Protein AF-A0A953ZGV5-F1 (afdb_monomer_lite)

Radius of gyration: 23.94 Å; chains: 1; bounding box: 48×38×66 Å

Foldseek 3Di:
DCPDCVLVVVLVVLVVVLVVLCVVLVPDDLVPQDQVDWDDDPPDIHGSNVVSVVSNCCSPPVSVVVSVVSVVVCVLVVCLAPVNQCVPVVCVVVSVLLCDCPRPDPSVVCSVVCVPVGSSCNVVCFDDDDVSSVVSVVVVVVVVVCSVVVVPD

pLDDT: mean 87.68, std 7.66, range [43.09, 96.88]

Sequence (153 aa):
MDLGPLPRIITVILCVIGVGMCFWVGRVNFRKVDPDRKIHVGIATLSSMAFFKLLAFASLFAVPAGAMVFANYQTFEGVHAVESCERCHVMRPMATDMRDPESTTLAARHFRNGWIPKDQCYQCHSDYGLAGDIAAKMEGYRHLARYTTSTYE

Secondary structure (DSSP, 8-state):
---TTHHHHHHHHHHHHHHHHHHHHHT--GGG--TT-EEEETTEEEEHHHHHHHHHHIIIIIHHHHHHHHHHHHHHHHTTSHHHHHTSGGGHHHHHHHH-TT--SHHHHHHHTTSS-S-HHHHHHS-SHHHHHHHHHHHHHHHHHHHHHT---

Structure (mmCIF, N/CA/C/O backbone):
data_AF-A0A953ZGV5-F1
#
_entry.id   AF-A0A953ZGV5-F1
#
loop_
_atom_site.group_PDB
_atom_site.id
_atom_site.type_symbol
_atom_site.label_atom_id
_atom_site.label_alt_id
_atom_site.label_comp_id
_atom_site.label_asym_id
_atom_site.label_entity_id
_atom_site.label_seq_id
_atom_site.pdbx_PDB_ins_code
_atom_site.Cartn_x
_atom_site.Cartn_y
_atom_site.Cartn_z
_atom_site.occupancy
_atom_site.B_iso_or_equiv
_atom_site.auth_seq_id
_atom_site.auth_comp_id
_atom_site.auth_asym_id
_atom_site.auth_atom_id
_atom_site.pdbx_PDB_model_num
ATOM 1 N N . MET A 1 1 ? 1.028 11.802 8.207 1.00 43.09 1 MET A N 1
ATOM 2 C CA . MET A 1 1 ? 0.738 12.640 7.028 1.00 43.09 1 MET A CA 1
ATOM 3 C C . MET A 1 1 ? -0.311 11.901 6.231 1.00 43.09 1 MET A C 1
ATOM 5 O O . MET A 1 1 ? -0.012 10.817 5.751 1.00 43.09 1 MET A O 1
ATOM 9 N N . ASP A 1 2 ? -1.536 12.409 6.185 1.00 49.28 2 ASP A N 1
ATOM 10 C CA . ASP A 1 2 ? -2.602 11.779 5.411 1.00 49.28 2 ASP A CA 1
ATOM 11 C C . ASP A 1 2 ? -2.392 12.151 3.936 1.00 49.28 2 ASP A C 1
ATOM 13 O O . ASP A 1 2 ? -2.703 13.258 3.502 1.00 49.28 2 ASP A O 1
ATOM 17 N N . LEU A 1 3 ? -1.705 11.281 3.189 1.00 57.03 3 LEU A N 1
ATOM 18 C CA . LEU A 1 3 ? -1.280 11.541 1.805 1.00 57.03 3 LEU A CA 1
ATOM 19 C C . LEU A 1 3 ? -2.450 11.489 0.798 1.00 57.03 3 LEU A C 1
ATOM 21 O O . LEU A 1 3 ? -2.231 11.610 -0.411 1.00 57.03 3 LEU A O 1
ATOM 25 N N . GLY A 1 4 ? -3.691 11.322 1.270 1.00 66.62 4 GLY A N 1
ATOM 26 C CA . GLY A 1 4 ? -4.885 11.285 0.432 1.00 66.62 4 GLY A CA 1
ATOM 27 C C . GLY A 1 4 ? -4.793 10.221 -0.678 1.00 66.62 4 GLY A C 1
ATOM 28 O O . GLY A 1 4 ? -4.125 9.197 -0.518 1.00 66.62 4 GLY A O 1
ATOM 29 N N . PRO A 1 5 ? -5.433 10.428 -1.844 1.00 75.94 5 PRO A N 1
ATOM 30 C CA . PRO A 1 5 ? -5.364 9.481 -2.960 1.00 75.94 5 PRO A CA 1
ATOM 31 C C . PRO A 1 5 ? -4.030 9.528 -3.729 1.00 75.94 5 PRO A C 1
ATOM 33 O O . PRO A 1 5 ? -3.827 8.725 -4.639 1.00 75.94 5 PRO A O 1
ATOM 36 N N . LEU A 1 6 ? -3.117 10.444 -3.391 1.00 79.38 6 LEU A N 1
ATOM 37 C CA . LEU A 1 6 ? -1.884 10.707 -4.137 1.00 79.38 6 LEU A CA 1
ATOM 38 C C . LEU A 1 6 ? -0.998 9.461 -4.357 1.00 79.38 6 LEU A C 1
ATOM 40 O O . LEU A 1 6 ? -0.659 9.191 -5.511 1.00 79.38 6 LEU A O 1
ATOM 44 N N . PRO A 1 7 ? -0.655 8.648 -3.336 1.00 79.00 7 PRO A N 1
ATOM 45 C CA . PRO A 1 7 ? 0.173 7.455 -3.535 1.00 79.00 7 PRO A CA 1
ATOM 46 C C . PRO A 1 7 ? -0.502 6.403 -4.425 1.00 79.00 7 PRO A C 1
ATOM 48 O O . PRO A 1 7 ? 0.171 5.728 -5.208 1.00 79.00 7 PRO A O 1
ATOM 51 N N . ARG A 1 8 ? -1.838 6.305 -4.376 1.00 82.94 8 ARG A N 1
ATOM 52 C CA . ARG A 1 8 ? -2.600 5.417 -5.267 1.00 82.94 8 ARG A CA 1
ATOM 53 C C . ARG A 1 8 ? -2.527 5.905 -6.710 1.00 82.94 8 ARG A C 1
ATOM 55 O O . ARG A 1 8 ? -2.257 5.108 -7.603 1.00 82.94 8 ARG A O 1
ATOM 62 N N . ILE A 1 9 ? -2.708 7.207 -6.936 1.00 87.75 9 ILE A N 1
ATOM 63 C CA . ILE A 1 9 ? -2.615 7.821 -8.268 1.00 87.75 9 ILE A CA 1
ATOM 64 C C . ILE A 1 9 ? -1.216 7.609 -8.859 1.00 87.75 9 ILE A C 1
ATOM 66 O O . ILE A 1 9 ? -1.103 7.165 -9.999 1.00 87.75 9 ILE A O 1
ATOM 70 N N . ILE A 1 10 ? -0.156 7.848 -8.079 1.00 86.38 10 ILE A N 1
ATOM 71 C CA . ILE A 1 10 ? 1.233 7.627 -8.513 1.00 86.38 10 ILE 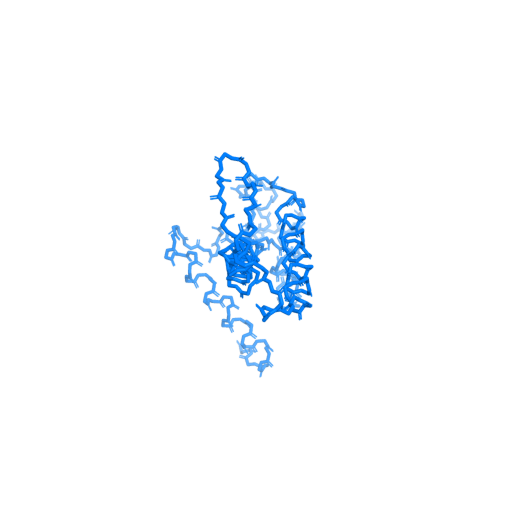A CA 1
ATOM 72 C C . ILE A 1 10 ? 1.452 6.165 -8.914 1.00 86.38 10 ILE A C 1
ATOM 74 O O . ILE A 1 10 ? 1.984 5.897 -9.990 1.00 86.38 10 ILE A O 1
ATOM 78 N N . THR A 1 11 ? 1.000 5.218 -8.087 1.00 86.56 11 THR A N 1
ATOM 79 C CA . THR A 1 11 ? 1.137 3.781 -8.371 1.00 86.56 11 THR A CA 1
ATOM 80 C C . THR A 1 11 ? 0.401 3.392 -9.656 1.00 86.56 11 THR A C 1
ATOM 82 O O . THR A 1 11 ? 0.959 2.693 -10.498 1.00 86.56 11 THR A O 1
ATOM 85 N N . VAL A 1 12 ? -0.823 3.890 -9.862 1.00 89.44 12 VAL A N 1
ATOM 86 C CA . VAL A 1 12 ? -1.597 3.641 -11.090 1.00 89.44 12 VAL A CA 1
ATOM 87 C C . VAL A 1 12 ? -0.891 4.217 -12.317 1.00 89.44 12 VAL A C 1
ATOM 89 O O . VAL A 1 12 ? -0.765 3.521 -13.324 1.00 89.44 12 VAL A O 1
ATOM 92 N N . ILE A 1 13 ? -0.386 5.450 -12.235 1.00 90.81 13 ILE A N 1
ATOM 93 C CA . ILE A 1 13 ? 0.364 6.081 -13.327 1.00 90.81 13 ILE A CA 1
ATOM 94 C C . ILE A 1 13 ? 1.611 5.256 -13.667 1.00 90.81 13 ILE A C 1
ATOM 96 O O . ILE A 1 13 ? 1.842 4.970 -14.841 1.00 90.81 13 ILE A O 1
ATOM 100 N N . LEU A 1 14 ? 2.379 4.815 -12.665 1.00 88.38 14 LEU A N 1
ATOM 101 C CA . LEU A 1 14 ? 3.552 3.957 -12.865 1.00 88.38 14 LEU A CA 1
ATOM 102 C C . LEU A 1 14 ? 3.186 2.641 -13.564 1.00 88.38 14 LEU A C 1
ATOM 104 O O . LEU A 1 14 ? 3.872 2.245 -14.505 1.00 88.38 14 LEU A O 1
ATOM 108 N N . CYS A 1 15 ? 2.087 1.997 -13.162 1.00 89.62 15 CYS A N 1
ATOM 109 C CA . CYS A 1 15 ? 1.599 0.781 -13.811 1.00 89.62 15 CYS A CA 1
ATOM 110 C C . CYS A 1 15 ? 1.208 1.024 -15.277 1.00 89.62 15 CYS A C 1
ATOM 112 O O . CYS A 1 15 ? 1.614 0.261 -16.153 1.00 89.62 15 CYS A O 1
ATOM 114 N N . VAL A 1 16 ? 0.460 2.095 -15.567 1.00 92.19 16 VAL A N 1
ATOM 115 C CA . VAL A 1 16 ? 0.026 2.431 -16.935 1.00 92.19 16 VAL A CA 1
ATOM 116 C C . VAL A 1 16 ? 1.223 2.756 -17.830 1.00 92.19 16 VAL A C 1
ATOM 118 O O . VAL A 1 16 ? 1.312 2.240 -18.946 1.00 92.19 16 VAL A O 1
ATOM 121 N N . ILE A 1 17 ? 2.174 3.556 -17.335 1.00 90.81 17 ILE A N 1
ATOM 122 C CA . ILE A 1 17 ? 3.422 3.861 -18.047 1.00 90.81 17 ILE A CA 1
ATOM 123 C C . ILE A 1 17 ? 4.215 2.576 -18.296 1.00 90.81 17 ILE A C 1
ATOM 125 O O . ILE A 1 17 ? 4.666 2.356 -19.418 1.00 90.81 17 ILE A O 1
ATOM 129 N N . GLY A 1 18 ? 4.347 1.708 -17.290 1.00 90.69 18 GLY A N 1
ATOM 130 C CA . GLY A 1 18 ? 5.040 0.426 -17.414 1.00 90.69 18 GLY A CA 1
ATOM 131 C C . GLY A 1 18 ? 4.443 -0.464 -18.501 1.00 90.69 18 GLY A C 1
ATOM 132 O O . GLY A 1 18 ? 5.166 -0.924 -19.381 1.00 90.69 18 GLY A O 1
ATOM 133 N N . VAL A 1 19 ? 3.118 -0.639 -18.509 1.00 91.25 19 VAL A N 1
ATOM 134 C CA . VAL A 1 19 ? 2.414 -1.415 -19.546 1.00 91.25 19 VAL A CA 1
ATOM 135 C C . VAL A 1 19 ? 2.620 -0.799 -20.931 1.00 91.25 19 VAL A C 1
ATOM 137 O O . VAL A 1 19 ? 2.935 -1.517 -21.883 1.00 91.25 19 VAL A O 1
ATOM 140 N N . GLY A 1 20 ? 2.505 0.527 -21.047 1.00 92.25 20 GLY A N 1
ATOM 141 C CA . GLY A 1 20 ? 2.755 1.244 -22.297 1.00 92.25 20 GLY A CA 1
ATOM 142 C C . GLY A 1 20 ? 4.187 1.057 -22.808 1.00 92.25 20 GLY A C 1
ATOM 143 O O . GLY A 1 20 ? 4.390 0.779 -23.991 1.00 92.25 20 GLY A O 1
ATOM 144 N N . MET A 1 21 ? 5.179 1.136 -21.917 1.00 91.00 21 MET A N 1
ATOM 145 C CA . MET A 1 21 ? 6.586 0.902 -22.247 1.00 91.00 21 MET A CA 1
ATOM 146 C C . MET A 1 21 ? 6.836 -0.543 -22.683 1.00 91.00 21 MET A C 1
ATOM 148 O O . MET A 1 21 ? 7.469 -0.750 -23.716 1.00 91.00 21 MET A O 1
ATOM 152 N N . CYS A 1 22 ? 6.304 -1.536 -21.964 1.00 91.62 22 CYS A N 1
ATOM 153 C CA . CYS A 1 22 ? 6.416 -2.949 -22.337 1.00 91.62 22 CYS A CA 1
ATOM 154 C C . CYS A 1 22 ? 5.837 -3.212 -23.728 1.00 91.62 22 CYS A C 1
ATOM 156 O O . CYS A 1 22 ? 6.453 -3.884 -24.554 1.00 91.62 22 CYS A O 1
ATOM 158 N N . PHE A 1 23 ? 4.664 -2.649 -24.008 1.00 92.38 23 PHE A N 1
ATOM 159 C CA . PHE A 1 23 ? 4.013 -2.781 -25.303 1.00 92.38 23 PHE A CA 1
ATOM 160 C C . PHE A 1 23 ? 4.807 -2.115 -26.429 1.00 92.38 23 PHE A C 1
ATOM 162 O O . PHE A 1 23 ? 4.925 -2.671 -27.522 1.00 92.38 23 PHE A O 1
ATOM 169 N N . TRP A 1 24 ? 5.381 -0.940 -26.163 1.00 89.81 24 TRP A N 1
ATOM 170 C CA . TRP A 1 24 ? 6.229 -0.249 -27.123 1.00 89.81 24 TRP A CA 1
ATOM 171 C C . TRP A 1 24 ? 7.508 -1.038 -27.417 1.00 89.81 24 TRP A C 1
ATOM 173 O O . TRP A 1 24 ? 7.789 -1.319 -28.581 1.00 89.81 24 TRP A O 1
ATOM 183 N N . VAL A 1 25 ? 8.226 -1.481 -26.379 1.00 90.31 25 VAL A N 1
ATOM 184 C CA . VAL A 1 25 ? 9.429 -2.322 -26.501 1.00 90.31 25 VAL A CA 1
ATOM 185 C C . VAL A 1 25 ? 9.124 -3.621 -27.241 1.00 90.31 25 VAL A C 1
ATOM 187 O O . VAL A 1 25 ? 9.869 -3.996 -28.143 1.00 90.31 25 VAL A O 1
ATOM 190 N N . GLY A 1 26 ? 8.005 -4.278 -26.925 1.00 88.31 26 GLY A N 1
ATOM 191 C CA . GLY A 1 26 ? 7.588 -5.524 -27.570 1.00 88.31 26 GLY A CA 1
ATOM 192 C C . GLY A 1 26 ? 7.333 -5.397 -29.075 1.00 88.31 26 GLY A C 1
ATOM 193 O O . GLY A 1 26 ? 7.346 -6.399 -29.786 1.00 88.31 26 GLY A O 1
ATOM 194 N N . ARG A 1 27 ? 7.140 -4.175 -29.588 1.00 89.94 27 ARG A N 1
ATOM 195 C CA . ARG A 1 27 ? 6.977 -3.904 -31.025 1.00 89.94 27 ARG A CA 1
ATOM 196 C C . ARG A 1 27 ? 8.264 -3.525 -31.743 1.00 89.94 27 ARG A C 1
ATOM 198 O O . ARG A 1 27 ? 8.269 -3.454 -32.973 1.00 89.94 27 ARG A O 1
ATOM 205 N N . VAL A 1 28 ? 9.354 -3.289 -31.018 1.00 87.44 28 VAL A N 1
ATOM 206 C CA . VAL A 1 28 ? 10.638 -2.927 -31.620 1.00 87.44 28 VAL A CA 1
ATOM 207 C C . VAL A 1 28 ? 11.328 -4.181 -32.151 1.00 87.44 28 VAL A C 1
ATOM 209 O O . VAL A 1 28 ? 11.654 -5.107 -31.412 1.00 87.44 28 VAL A O 1
ATOM 212 N N . ASN A 1 29 ? 11.612 -4.202 -33.454 1.00 87.19 29 ASN A N 1
ATOM 213 C CA . ASN A 1 29 ? 12.451 -5.240 -34.042 1.00 87.19 29 ASN A CA 1
ATOM 214 C C . ASN A 1 29 ? 13.930 -4.872 -33.877 1.00 87.19 29 ASN A C 1
ATOM 216 O O . ASN A 1 29 ? 14.492 -4.149 -34.701 1.00 87.19 29 ASN A O 1
ATOM 220 N N . PHE A 1 30 ? 14.568 -5.417 -32.841 1.00 84.50 30 PHE A N 1
ATOM 221 C CA . PHE A 1 30 ? 15.973 -5.157 -32.506 1.00 84.50 30 PHE A CA 1
ATOM 222 C C . PHE A 1 30 ? 16.969 -5.459 -33.638 1.00 84.50 30 PHE A C 1
ATOM 224 O O . PHE A 1 30 ? 18.054 -4.889 -33.644 1.00 84.50 30 PHE A O 1
ATOM 231 N N . ARG A 1 31 ? 16.614 -6.303 -34.619 1.00 83.94 31 ARG A N 1
ATOM 232 C CA . ARG A 1 31 ? 17.477 -6.594 -35.780 1.00 83.94 31 ARG A CA 1
ATOM 233 C C . ARG A 1 31 ? 17.521 -5.458 -36.802 1.00 83.94 31 ARG A C 1
ATOM 235 O O . ARG A 1 31 ? 18.445 -5.409 -37.600 1.00 83.94 31 ARG A O 1
ATOM 242 N N . LYS A 1 32 ? 16.513 -4.580 -36.809 1.00 87.00 32 LYS A N 1
ATOM 243 C CA . LYS A 1 32 ? 16.397 -3.450 -37.747 1.00 87.00 32 LYS A CA 1
ATOM 244 C C . LYS A 1 32 ? 16.844 -2.118 -37.137 1.00 87.00 32 LYS A C 1
ATOM 246 O O . LYS A 1 32 ? 16.687 -1.078 -37.768 1.00 87.00 32 LYS A O 1
ATOM 251 N N . VAL A 1 33 ? 17.338 -2.133 -35.900 1.00 86.00 33 VAL A N 1
ATOM 252 C CA . VAL A 1 33 ? 17.800 -0.926 -35.211 1.00 86.00 33 VAL A CA 1
ATOM 253 C C . VAL A 1 33 ? 19.207 -0.595 -35.699 1.00 86.00 33 VAL A C 1
ATOM 255 O O . VAL A 1 33 ? 20.130 -1.371 -35.475 1.00 86.00 33 VAL A O 1
ATOM 258 N N . ASP A 1 34 ? 19.353 0.558 -36.350 1.00 86.69 34 ASP A N 1
ATOM 259 C CA . ASP A 1 34 ? 20.635 1.087 -36.822 1.00 86.69 34 ASP A CA 1
ATOM 260 C C . ASP A 1 34 ? 21.531 1.491 -35.633 1.00 86.69 34 ASP A C 1
ATOM 262 O O . ASP A 1 34 ? 21.193 2.466 -34.950 1.00 86.69 34 ASP A O 1
ATOM 266 N N . PRO A 1 35 ? 22.640 0.775 -35.364 1.00 81.31 35 PRO A N 1
ATOM 267 C CA . PRO A 1 35 ? 23.488 0.995 -34.194 1.00 81.31 35 PRO A CA 1
ATOM 268 C C . PRO A 1 35 ? 24.215 2.346 -34.191 1.00 81.31 35 PRO A C 1
ATOM 270 O O . PRO A 1 35 ? 24.537 2.837 -33.106 1.00 81.31 35 PRO A O 1
ATOM 273 N N . ASP A 1 36 ? 24.434 2.961 -35.355 1.00 84.31 36 ASP A N 1
ATOM 274 C CA . ASP A 1 36 ? 25.211 4.200 -35.478 1.00 84.31 36 ASP A CA 1
ATOM 275 C C . ASP A 1 36 ? 24.360 5.453 -35.236 1.00 84.31 36 ASP A C 1
ATOM 277 O O . ASP A 1 36 ? 24.876 6.541 -34.952 1.00 84.31 36 ASP A O 1
ATOM 281 N N . ARG A 1 37 ? 23.030 5.304 -35.259 1.00 88.38 37 ARG A N 1
ATOM 282 C CA . ARG A 1 37 ? 22.103 6.375 -34.900 1.00 88.38 37 ARG A CA 1
ATOM 283 C C . ARG A 1 37 ? 22.249 6.738 -33.421 1.00 88.38 37 ARG A C 1
ATOM 285 O O . ARG A 1 37 ? 21.961 5.935 -32.532 1.00 88.38 37 ARG A O 1
ATOM 292 N N . LYS A 1 38 ? 22.610 7.993 -33.150 1.00 89.50 38 LYS A N 1
ATOM 293 C CA . LYS A 1 38 ? 22.686 8.551 -31.792 1.00 89.50 38 LYS A CA 1
ATOM 294 C C . LYS A 1 38 ? 21.335 9.119 -31.355 1.00 89.50 38 LYS A C 1
ATOM 296 O O . LYS A 1 38 ? 20.650 9.789 -32.125 1.00 89.50 38 LYS A O 1
ATOM 301 N N . ILE A 1 39 ? 20.955 8.841 -30.114 1.00 88.31 39 ILE A N 1
ATOM 302 C CA . ILE A 1 39 ? 19.759 9.356 -29.446 1.00 88.31 39 ILE A CA 1
ATOM 303 C C . ILE A 1 39 ? 20.215 10.244 -28.291 1.00 88.31 39 ILE A C 1
ATOM 305 O O . ILE A 1 39 ? 21.049 9.847 -27.477 1.00 88.31 39 ILE A O 1
ATOM 309 N N . HIS A 1 40 ? 19.654 11.446 -28.218 1.00 89.94 40 HIS A N 1
ATOM 310 C CA . HIS A 1 40 ? 19.907 12.390 -27.137 1.00 89.94 40 HIS A CA 1
ATOM 311 C C . HIS A 1 40 ? 18.865 12.173 -26.036 1.00 89.94 40 HIS A C 1
ATOM 313 O O . HIS A 1 40 ? 17.668 12.317 -26.279 1.00 89.94 40 HIS A O 1
ATOM 319 N N . VAL A 1 41 ? 19.314 11.804 -24.836 1.00 85.75 41 VAL A N 1
ATOM 320 C CA . VAL A 1 41 ? 18.471 11.623 -23.648 1.00 85.75 41 VAL A CA 1
ATOM 321 C C . VAL A 1 41 ? 18.931 12.625 -22.595 1.00 85.75 41 VAL A C 1
ATOM 323 O O . VAL A 1 41 ? 19.882 12.384 -21.850 1.00 85.75 41 VAL A O 1
ATOM 326 N N . GLY A 1 42 ? 18.276 13.787 -22.566 1.00 86.56 42 GLY A N 1
ATOM 327 C CA . GLY A 1 42 ? 18.684 14.906 -21.718 1.00 86.56 42 GLY A CA 1
ATOM 328 C C . GLY A 1 42 ? 20.111 15.353 -22.043 1.00 86.56 42 GLY A C 1
ATOM 329 O O . GLY A 1 42 ? 20.394 15.757 -23.167 1.00 86.56 42 GLY A O 1
ATOM 330 N N . ILE A 1 43 ? 21.008 15.249 -21.060 1.00 88.50 43 ILE A N 1
ATOM 331 C CA . ILE A 1 43 ? 22.427 15.614 -21.199 1.00 88.50 43 ILE A CA 1
ATOM 332 C C . ILE A 1 43 ? 23.305 14.491 -21.778 1.00 88.50 43 ILE A C 1
ATOM 334 O O . ILE A 1 43 ? 24.459 14.735 -22.122 1.00 88.50 43 ILE A O 1
ATOM 338 N N . ALA A 1 44 ? 22.791 13.261 -21.878 1.00 88.31 44 ALA A N 1
ATOM 339 C CA . ALA A 1 44 ? 23.546 12.109 -22.358 1.00 88.31 44 ALA A CA 1
ATOM 340 C C . ALA A 1 44 ? 23.233 11.807 -23.829 1.00 88.31 44 ALA A C 1
ATOM 342 O O . ALA A 1 44 ? 22.097 11.943 -24.286 1.00 88.31 44 ALA A O 1
ATOM 343 N N . THR A 1 45 ? 24.238 11.338 -24.571 1.00 87.81 45 THR A N 1
ATOM 344 C CA . THR A 1 45 ? 24.048 10.791 -25.922 1.00 87.81 45 THR A CA 1
ATOM 345 C C . THR A 1 45 ? 24.320 9.296 -25.895 1.00 87.81 45 THR A C 1
ATOM 347 O O . THR A 1 45 ? 25.354 8.855 -25.398 1.00 87.81 45 THR A O 1
ATOM 350 N N . LEU A 1 46 ? 23.364 8.510 -26.376 1.00 88.31 46 LEU A N 1
ATOM 351 C CA . LEU A 1 46 ? 23.414 7.052 -26.370 1.00 88.31 46 LEU A CA 1
ATOM 352 C C . LEU A 1 46 ? 23.267 6.540 -27.799 1.00 88.31 46 LEU A C 1
ATOM 354 O O . LEU A 1 46 ? 22.595 7.164 -28.619 1.00 88.31 46 LEU A O 1
ATOM 358 N N . SER A 1 47 ? 23.857 5.386 -28.107 1.00 90.56 47 SER A N 1
ATOM 359 C CA . SER A 1 47 ? 23.490 4.685 -29.337 1.00 90.56 47 SER A CA 1
ATOM 360 C C . SER A 1 47 ? 22.038 4.217 -29.248 1.00 90.56 47 SER A C 1
ATOM 362 O O . SER A 1 47 ? 21.534 3.886 -28.167 1.00 90.56 47 SER A O 1
ATOM 364 N N . SER A 1 48 ? 21.357 4.167 -30.388 1.00 87.75 48 SER A N 1
ATOM 365 C CA . SER A 1 48 ? 19.977 3.686 -30.491 1.00 87.75 48 SER A CA 1
ATOM 366 C C . SER A 1 48 ? 19.805 2.301 -29.850 1.00 87.75 48 SER A C 1
ATOM 368 O O . SER A 1 48 ? 18.840 2.054 -29.128 1.00 87.75 48 SER A O 1
ATOM 370 N N . MET A 1 49 ? 20.784 1.412 -30.039 1.00 87.50 49 MET A N 1
ATOM 371 C CA . MET A 1 49 ? 20.771 0.062 -29.494 1.00 87.50 49 MET A CA 1
ATOM 372 C C . MET A 1 49 ? 20.901 0.051 -27.969 1.00 87.50 49 MET A C 1
ATOM 374 O O . MET A 1 49 ? 20.192 -0.709 -27.308 1.00 87.50 49 MET A O 1
ATOM 378 N N . ALA A 1 50 ? 21.775 0.886 -27.399 1.00 89.81 50 ALA A N 1
ATOM 379 C CA . ALA A 1 50 ? 21.900 1.015 -25.948 1.00 89.81 50 ALA A CA 1
ATOM 380 C C . ALA A 1 50 ? 20.607 1.566 -25.334 1.00 89.81 50 ALA A C 1
ATOM 382 O O . ALA A 1 50 ? 20.124 1.030 -24.338 1.00 89.81 50 ALA A O 1
ATOM 383 N N . PHE A 1 51 ? 20.003 2.570 -25.974 1.00 90.75 51 PHE A N 1
ATOM 384 C CA . PHE A 1 51 ? 18.730 3.140 -25.546 1.00 90.75 51 PHE A CA 1
ATOM 385 C C . PHE A 1 51 ? 17.613 2.087 -25.489 1.00 90.75 51 PHE A C 1
ATOM 387 O O . PHE A 1 51 ? 16.988 1.926 -24.442 1.00 90.75 51 PHE A O 1
ATOM 394 N N . PHE A 1 52 ? 17.396 1.312 -26.559 1.00 90.31 52 PHE A N 1
ATOM 395 C CA . PHE A 1 52 ? 16.341 0.290 -26.566 1.00 90.31 52 PHE A CA 1
ATOM 396 C C . PHE A 1 52 ? 16.603 -0.860 -25.581 1.00 90.31 52 PHE A C 1
ATOM 398 O O . PHE A 1 52 ? 15.651 -1.394 -25.017 1.00 90.31 52 PHE A O 1
ATOM 405 N N . LYS A 1 53 ? 17.866 -1.230 -25.326 1.00 90.81 53 LYS A N 1
ATOM 406 C CA . LYS A 1 53 ? 18.210 -2.230 -24.296 1.00 90.81 53 LYS A CA 1
ATOM 407 C C . LYS A 1 53 ? 17.908 -1.727 -22.883 1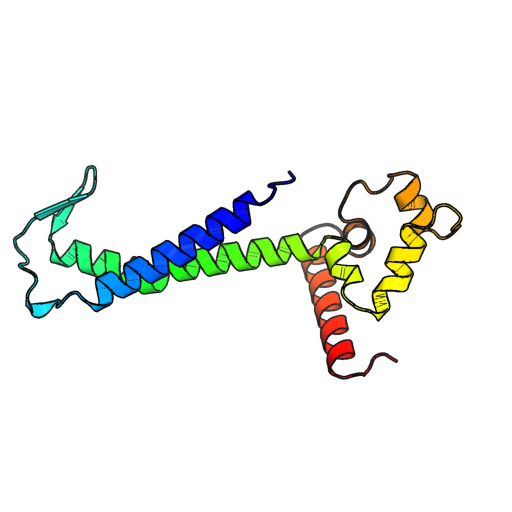.00 90.81 53 LYS A C 1
ATOM 409 O O . LYS A 1 53 ? 17.305 -2.455 -22.099 1.00 90.81 53 LYS A O 1
ATOM 414 N N . LEU A 1 54 ? 18.292 -0.488 -22.568 1.00 91.75 54 LEU A N 1
ATOM 415 C CA . LEU A 1 54 ? 18.005 0.129 -21.268 1.00 91.75 54 LEU A CA 1
ATOM 416 C C . LEU A 1 54 ? 16.506 0.310 -21.054 1.00 91.75 54 LEU A C 1
ATOM 418 O O . LEU A 1 54 ? 15.996 0.016 -19.979 1.00 91.75 54 LEU A O 1
ATOM 422 N N . LEU A 1 55 ? 15.794 0.736 -22.091 1.00 91.62 55 LEU A N 1
ATOM 423 C CA . LEU A 1 55 ? 14.345 0.840 -22.074 1.00 91.62 55 LEU A CA 1
ATOM 424 C C . LEU A 1 55 ? 13.681 -0.528 -21.852 1.00 91.62 55 LEU A C 1
ATOM 426 O O . LEU A 1 55 ? 12.768 -0.630 -21.038 1.00 91.62 55 LEU A O 1
ATOM 430 N N . ALA A 1 56 ? 14.150 -1.582 -22.528 1.00 91.62 56 ALA A N 1
ATOM 431 C CA . ALA A 1 56 ? 13.648 -2.936 -22.315 1.00 91.62 56 ALA A CA 1
ATOM 432 C C . ALA A 1 56 ? 13.858 -3.382 -20.863 1.00 91.62 56 ALA A C 1
ATOM 434 O O . ALA A 1 56 ? 12.905 -3.809 -20.216 1.00 91.62 56 ALA A O 1
ATOM 435 N N . PHE A 1 57 ? 15.063 -3.189 -20.320 1.00 93.81 57 PHE A N 1
ATOM 436 C CA . PHE A 1 57 ? 15.356 -3.463 -18.913 1.00 93.81 57 PHE A CA 1
ATOM 437 C C . PHE A 1 57 ? 14.448 -2.668 -17.964 1.00 93.81 57 PHE A C 1
ATOM 439 O O . PHE A 1 57 ? 13.859 -3.236 -17.044 1.00 93.81 57 PHE A O 1
ATOM 446 N N . ALA A 1 58 ? 14.289 -1.367 -18.208 1.00 93.44 58 ALA A N 1
ATOM 447 C CA . ALA A 1 58 ? 13.446 -0.511 -17.389 1.00 93.44 58 ALA A CA 1
ATOM 448 C C . ALA A 1 58 ? 11.983 -0.976 -17.410 1.00 93.44 58 ALA A C 1
ATOM 450 O O . ALA A 1 58 ? 11.364 -1.092 -16.358 1.00 93.44 58 ALA A O 1
ATOM 451 N N . SER A 1 59 ? 11.452 -1.297 -18.591 1.00 91.88 59 SER A N 1
ATOM 452 C CA . SER A 1 59 ? 10.059 -1.717 -18.761 1.00 91.88 59 SER A CA 1
ATOM 453 C C . SER A 1 59 ? 9.758 -3.092 -18.157 1.00 91.88 59 SER A C 1
ATOM 455 O O . SER A 1 59 ? 8.731 -3.247 -17.506 1.00 91.88 59 SER A O 1
ATOM 457 N N . LEU A 1 60 ? 10.653 -4.075 -18.313 1.00 90.56 60 LEU A N 1
ATOM 458 C CA . LEU A 1 60 ? 10.421 -5.440 -17.829 1.00 90.56 60 LEU A CA 1
ATOM 459 C C . LEU A 1 60 ? 10.751 -5.612 -16.344 1.00 90.56 60 LEU A C 1
ATOM 461 O O . LEU A 1 60 ? 10.133 -6.445 -15.686 1.00 90.56 60 LEU A O 1
ATOM 465 N N . PHE A 1 61 ? 11.722 -4.859 -15.821 1.00 93.19 61 PHE A N 1
ATOM 466 C CA . PHE A 1 61 ? 12.236 -5.077 -14.468 1.00 93.19 61 PHE A CA 1
ATOM 467 C C . PHE A 1 61 ? 12.078 -3.855 -13.575 1.00 93.19 61 PHE A C 1
ATOM 469 O O . PHE A 1 61 ? 11.411 -3.945 -12.548 1.00 93.19 61 PHE A O 1
ATOM 476 N N . ALA A 1 62 ? 12.661 -2.711 -13.944 1.00 92.19 62 ALA A N 1
ATOM 477 C CA . ALA A 1 62 ? 12.744 -1.576 -13.022 1.00 92.19 62 ALA A CA 1
ATOM 478 C C . ALA A 1 62 ? 11.365 -0.990 -12.676 1.00 92.19 62 ALA A C 1
ATOM 480 O O . ALA A 1 62 ? 11.060 -0.778 -11.503 1.00 92.19 62 ALA A O 1
ATOM 481 N N . VAL A 1 63 ? 10.517 -0.759 -13.683 1.00 91.25 63 VAL A N 1
ATOM 482 C CA . VAL A 1 63 ? 9.179 -0.187 -13.487 1.00 91.25 63 VAL A CA 1
ATOM 483 C C . VAL A 1 63 ? 8.254 -1.168 -12.755 1.00 91.25 63 VAL A C 1
ATOM 485 O O . VAL A 1 63 ? 7.671 -0.753 -11.754 1.00 91.25 63 VAL A O 1
ATOM 488 N N . PRO A 1 64 ? 8.150 -2.459 -13.140 1.00 90.38 64 PRO A N 1
ATOM 489 C CA . PRO A 1 64 ? 7.366 -3.430 -12.378 1.00 90.38 64 PRO A CA 1
ATOM 490 C C . PRO A 1 64 ? 7.859 -3.607 -10.940 1.00 90.38 64 PRO A C 1
ATOM 492 O O . PRO A 1 64 ? 7.042 -3.639 -10.025 1.00 90.38 64 PRO A O 1
ATOM 495 N N . ALA A 1 65 ? 9.176 -3.660 -10.709 1.00 91.50 65 ALA A N 1
ATOM 496 C CA . ALA A 1 65 ? 9.734 -3.747 -9.360 1.00 91.50 65 ALA A CA 1
ATOM 497 C C . ALA A 1 65 ? 9.370 -2.523 -8.511 1.00 91.50 65 ALA A C 1
ATOM 499 O O . ALA A 1 65 ? 8.902 -2.678 -7.384 1.00 91.50 65 ALA A O 1
ATOM 500 N N . GLY A 1 66 ? 9.509 -1.316 -9.065 1.00 89.94 66 GLY A N 1
ATOM 501 C CA . GLY A 1 66 ? 9.077 -0.089 -8.399 1.00 89.94 66 GLY A CA 1
ATOM 502 C C . GLY A 1 66 ? 7.584 -0.115 -8.073 1.00 89.94 66 GLY A C 1
ATOM 503 O O . GLY A 1 66 ? 7.201 0.104 -6.926 1.00 89.94 66 GLY A O 1
ATOM 504 N N . ALA A 1 67 ? 6.742 -0.459 -9.051 1.00 89.50 67 ALA A N 1
ATOM 505 C CA . ALA A 1 67 ? 5.299 -0.571 -8.860 1.00 89.50 67 ALA A CA 1
ATOM 506 C C . ALA A 1 67 ? 4.939 -1.578 -7.758 1.00 89.50 67 ALA A C 1
ATOM 508 O O . ALA A 1 67 ? 4.106 -1.267 -6.910 1.00 89.50 67 ALA A O 1
ATOM 509 N N . MET A 1 68 ? 5.601 -2.741 -7.710 1.00 89.62 68 MET A N 1
ATOM 510 C CA . MET A 1 68 ? 5.420 -3.714 -6.630 1.00 89.62 68 MET A CA 1
ATOM 511 C C . MET A 1 68 ? 5.779 -3.118 -5.270 1.00 89.62 68 MET A C 1
ATOM 513 O O . MET A 1 68 ? 4.989 -3.248 -4.341 1.00 89.62 68 MET A O 1
ATOM 517 N N . VAL A 1 69 ? 6.924 -2.447 -5.130 1.00 89.25 69 VAL A N 1
ATOM 518 C CA . VAL A 1 69 ? 7.333 -1.844 -3.850 1.00 89.25 69 VAL A CA 1
ATOM 519 C C . VAL A 1 69 ? 6.301 -0.821 -3.371 1.00 89.25 69 VAL A C 1
ATOM 521 O O . VAL A 1 69 ? 5.831 -0.918 -2.238 1.00 89.25 69 VAL A O 1
ATOM 524 N N . PHE A 1 70 ? 5.880 0.107 -4.233 1.00 88.62 70 PHE A N 1
ATOM 525 C CA . PHE A 1 70 ? 4.884 1.120 -3.867 1.00 88.62 70 PHE A CA 1
ATOM 526 C C . PHE A 1 70 ? 3.505 0.514 -3.576 1.00 88.62 70 PHE A C 1
ATOM 528 O O . PHE A 1 70 ? 2.865 0.891 -2.593 1.00 88.62 70 PHE A O 1
ATOM 535 N N . ALA A 1 71 ? 3.066 -0.462 -4.376 1.00 86.75 71 ALA A N 1
ATOM 536 C CA . ALA A 1 71 ? 1.800 -1.163 -4.171 1.00 86.75 71 ALA A CA 1
ATOM 537 C C . ALA A 1 71 ? 1.780 -1.961 -2.854 1.00 86.75 71 ALA A C 1
ATOM 539 O O . ALA A 1 71 ? 0.766 -1.995 -2.151 1.00 86.75 71 ALA A O 1
ATOM 540 N N . ASN A 1 72 ? 2.901 -2.587 -2.491 1.00 86.56 72 ASN A N 1
ATOM 541 C CA . ASN A 1 72 ? 3.032 -3.274 -1.212 1.00 86.56 72 ASN A CA 1
ATOM 542 C C . ASN A 1 72 ? 3.061 -2.271 -0.059 1.00 86.56 72 ASN A C 1
ATOM 544 O O . ASN A 1 72 ? 2.344 -2.470 0.913 1.00 86.56 72 ASN A O 1
ATOM 548 N N . TYR A 1 73 ? 3.795 -1.163 -0.188 1.00 86.69 73 TYR A N 1
ATOM 549 C CA . TYR A 1 73 ? 3.844 -0.121 0.838 1.00 86.69 73 TYR A CA 1
ATOM 550 C C . TYR A 1 73 ? 2.462 0.487 1.124 1.00 86.69 73 TYR A C 1
ATOM 552 O O . TYR A 1 73 ? 2.050 0.540 2.280 1.00 86.69 73 TYR A O 1
ATOM 560 N N . GLN A 1 74 ? 1.684 0.856 0.095 1.00 85.69 74 GLN A N 1
ATOM 561 C CA . GLN A 1 74 ? 0.321 1.373 0.317 1.00 85.69 74 GLN A CA 1
ATOM 562 C C . GLN A 1 74 ? -0.583 0.349 1.016 1.00 85.69 74 GLN A C 1
ATOM 564 O O . GLN A 1 74 ? -1.477 0.726 1.767 1.00 85.69 74 GLN A O 1
ATOM 569 N N . THR A 1 75 ? -0.379 -0.942 0.740 1.00 84.75 75 THR A N 1
ATOM 570 C CA . THR A 1 75 ? -1.174 -2.016 1.337 1.00 84.75 75 THR A CA 1
ATOM 571 C C . THR A 1 75 ? -0.748 -2.196 2.785 1.00 84.75 75 THR A C 1
ATOM 573 O O . THR A 1 75 ? -1.591 -2.304 3.665 1.00 84.75 75 THR A O 1
ATOM 576 N N . PHE A 1 76 ? 0.558 -2.151 3.038 1.00 84.38 76 PHE A N 1
ATOM 577 C CA . PHE A 1 76 ? 1.159 -2.264 4.355 1.00 84.38 76 PHE A CA 1
ATOM 578 C C . PHE A 1 76 ? 0.705 -1.145 5.296 1.00 84.38 76 PHE A C 1
ATOM 580 O O . PHE A 1 76 ? 0.362 -1.442 6.434 1.00 84.38 76 PHE A O 1
ATOM 587 N N . GLU A 1 77 ? 0.641 0.099 4.833 1.00 84.44 77 GLU A N 1
ATOM 588 C CA . GLU A 1 77 ? 0.110 1.212 5.634 1.00 84.44 77 GLU A CA 1
ATOM 589 C C . GLU A 1 77 ? -1.426 1.193 5.689 1.00 84.44 77 GLU A C 1
ATOM 591 O O . GLU A 1 77 ? -2.034 1.440 6.724 1.00 84.44 77 GLU A O 1
ATOM 596 N N . GLY A 1 78 ? -2.096 0.836 4.588 1.00 85.19 78 GLY A N 1
ATOM 597 C CA . GLY A 1 78 ? -3.560 0.846 4.517 1.00 85.19 78 GLY A CA 1
ATOM 598 C C . GLY A 1 78 ? -4.248 -0.151 5.456 1.00 85.19 78 GLY A C 1
ATOM 599 O O . GLY A 1 78 ? -5.385 0.082 5.868 1.00 85.19 78 GLY A O 1
ATOM 600 N N . VAL A 1 79 ? -3.583 -1.252 5.824 1.00 85.69 79 VAL A N 1
ATOM 601 C CA . VAL A 1 79 ? -4.138 -2.239 6.771 1.00 85.69 79 VAL A CA 1
ATOM 602 C C . VAL A 1 79 ? -4.156 -1.759 8.226 1.00 85.69 79 VAL A C 1
ATOM 604 O O . VAL A 1 79 ? -4.745 -2.435 9.061 1.00 85.69 79 VAL A O 1
ATOM 607 N N . HIS A 1 80 ? -3.548 -0.610 8.540 1.00 88.81 80 HIS A N 1
ATOM 608 C CA . HIS A 1 80 ? -3.598 -0.012 9.881 1.00 88.81 80 HIS A CA 1
ATOM 609 C C . HIS A 1 80 ? -4.939 0.673 10.183 1.00 88.81 80 HIS A C 1
ATOM 611 O O . HIS A 1 80 ? -5.318 0.824 11.345 1.00 88.81 80 HIS A O 1
ATOM 617 N N . ALA A 1 81 ? -5.664 1.066 9.135 1.00 89.62 81 ALA A N 1
ATOM 618 C CA . ALA A 1 81 ? -6.922 1.786 9.246 1.00 89.62 81 ALA A CA 1
ATOM 619 C C . ALA A 1 81 ? -8.029 0.915 9.873 1.00 89.62 81 ALA A C 1
ATOM 621 O O . ALA A 1 81 ? -8.133 -0.282 9.587 1.00 89.62 81 ALA A O 1
ATOM 622 N N . VAL A 1 82 ? -8.911 1.523 10.675 1.00 91.81 82 VAL A N 1
ATOM 623 C CA . VAL A 1 82 ? -10.052 0.827 11.309 1.00 91.81 82 VAL A CA 1
ATOM 624 C C . VAL A 1 82 ? -10.959 0.188 10.254 1.00 91.81 82 VAL A C 1
ATOM 626 O O . VAL A 1 82 ? -11.454 -0.925 10.442 1.00 91.81 82 VAL A O 1
ATOM 629 N N . GLU A 1 83 ? -11.103 0.848 9.104 1.00 91.12 83 GLU A N 1
ATOM 630 C CA . GLU A 1 83 ? -11.874 0.382 7.953 1.00 91.12 83 GLU A CA 1
ATOM 631 C C . GLU A 1 83 ? -11.351 -0.948 7.399 1.00 91.12 83 GLU A C 1
ATOM 633 O O . GLU A 1 83 ? -12.106 -1.729 6.818 1.00 91.12 83 GLU A O 1
ATOM 638 N N . SER A 1 84 ? -10.054 -1.219 7.550 1.00 88.19 84 SER A N 1
ATOM 639 C CA . SER A 1 84 ? -9.453 -2.485 7.133 1.00 88.19 84 SER A CA 1
ATOM 640 C C . SER A 1 84 ? -9.828 -3.611 8.095 1.00 88.19 84 SER A C 1
ATOM 642 O O . SER A 1 84 ? -10.171 -4.703 7.642 1.00 88.19 84 SER A O 1
ATOM 644 N N . CYS A 1 85 ? -9.847 -3.339 9.402 1.00 88.06 85 CYS A N 1
ATOM 645 C CA . CYS A 1 85 ? -10.272 -4.299 10.419 1.00 88.06 85 CYS A CA 1
ATOM 646 C C . CYS A 1 85 ? -11.773 -4.615 10.313 1.00 88.06 85 CYS A C 1
ATOM 648 O O . CYS A 1 85 ? -12.153 -5.784 10.298 1.00 88.06 85 CYS A O 1
ATOM 650 N N . GLU A 1 86 ? -12.634 -3.599 10.175 1.00 91.69 86 GLU A N 1
ATOM 651 C CA . GLU A 1 86 ? -14.100 -3.770 10.179 1.00 91.69 86 GLU A CA 1
ATOM 652 C C . GLU A 1 86 ? -14.661 -4.456 8.919 1.00 91.69 86 GLU A C 1
ATOM 654 O O . GLU A 1 86 ? -15.820 -4.881 8.883 1.00 91.69 86 GLU A O 1
ATOM 659 N N . ARG A 1 87 ? -13.851 -4.609 7.865 1.00 90.00 87 ARG A N 1
ATOM 660 C CA . ARG A 1 87 ? -14.244 -5.380 6.675 1.00 90.00 87 ARG A CA 1
ATOM 661 C C . ARG A 1 87 ? -14.476 -6.853 6.993 1.00 90.00 87 ARG A C 1
ATOM 663 O O . ARG A 1 87 ? -15.346 -7.467 6.371 1.00 90.00 87 ARG A O 1
ATOM 670 N N . CYS A 1 88 ? -13.760 -7.404 7.971 1.00 85.62 88 CYS A N 1
ATOM 671 C CA . CYS A 1 88 ? -14.014 -8.744 8.485 1.00 85.62 88 CYS A CA 1
ATOM 672 C C . CYS A 1 88 ? -15.305 -8.735 9.308 1.00 85.62 88 CYS A C 1
ATOM 674 O O . CYS A 1 88 ? -15.416 -7.986 10.276 1.00 85.62 88 CYS A O 1
ATOM 676 N N . HIS A 1 89 ? -16.281 -9.584 8.965 1.00 88.00 89 HIS A N 1
ATOM 677 C CA . HIS A 1 89 ? -17.581 -9.567 9.649 1.00 88.00 89 HIS A CA 1
ATOM 678 C C . HIS A 1 89 ? -17.455 -9.805 11.165 1.00 88.00 89 HIS A C 1
ATOM 680 O O . HIS A 1 89 ? -18.186 -9.182 11.926 1.00 88.00 89 HIS A O 1
ATOM 686 N N . VAL A 1 90 ? -16.490 -10.633 11.592 1.00 87.00 90 VAL A N 1
ATOM 687 C CA . VAL A 1 90 ? -16.195 -10.919 13.007 1.00 87.00 90 VAL A CA 1
ATOM 688 C C . VAL A 1 90 ? -15.705 -9.689 13.775 1.00 87.00 90 VAL A C 1
ATOM 690 O O . VAL A 1 90 ? -15.923 -9.602 14.973 1.00 87.00 90 VAL A O 1
ATOM 693 N N . MET A 1 91 ? -15.102 -8.715 13.090 1.00 90.94 91 MET A N 1
ATOM 694 C CA . MET A 1 91 ? -14.585 -7.483 13.696 1.00 90.94 91 MET A CA 1
ATOM 695 C C . MET A 1 91 ? -15.588 -6.324 13.668 1.00 90.94 91 MET A C 1
ATOM 697 O O . MET A 1 91 ? -15.385 -5.321 14.352 1.00 90.94 91 MET A O 1
ATOM 701 N N . ARG A 1 92 ? -16.681 -6.429 12.897 1.00 92.75 92 ARG A N 1
ATOM 702 C CA . ARG A 1 92 ? -17.709 -5.375 12.819 1.00 92.75 92 ARG A CA 1
ATOM 703 C C . ARG A 1 92 ? -18.329 -5.028 14.172 1.00 92.75 92 ARG A C 1
ATOM 705 O O . ARG A 1 92 ? -18.488 -3.834 14.419 1.00 92.75 92 ARG A O 1
ATOM 712 N N . PRO A 1 93 ? -18.662 -5.990 15.057 1.00 94.56 93 PRO A N 1
ATOM 713 C CA . PRO A 1 93 ? -19.199 -5.657 16.373 1.00 94.56 93 PRO A CA 1
ATOM 714 C C . PRO A 1 93 ? -18.216 -4.830 17.204 1.00 94.56 93 PRO A C 1
ATOM 716 O O . PRO A 1 93 ? -18.629 -3.854 17.813 1.00 94.56 93 PRO A O 1
ATOM 719 N N . MET A 1 94 ? -16.916 -5.144 17.155 1.00 94.44 94 MET A N 1
ATOM 720 C CA . MET A 1 94 ? -15.873 -4.404 17.877 1.00 94.44 94 MET A CA 1
ATOM 721 C C . MET A 1 94 ? -15.747 -2.965 17.369 1.00 94.44 94 MET A C 1
ATOM 723 O O . MET A 1 94 ? -15.688 -2.034 18.165 1.00 94.44 94 MET A O 1
ATOM 727 N N . ALA A 1 95 ? -15.737 -2.766 16.046 1.00 94.81 95 ALA A N 1
ATOM 728 C CA . ALA A 1 95 ? -15.702 -1.426 15.457 1.00 94.81 95 ALA A CA 1
ATOM 729 C C . ALA A 1 95 ? -16.985 -0.627 15.751 1.00 94.81 95 ALA A C 1
ATOM 731 O O . ALA A 1 95 ? -16.931 0.588 15.934 1.00 94.81 95 ALA A O 1
ATOM 732 N N . THR A 1 96 ? -18.131 -1.311 15.812 1.00 95.81 96 THR A N 1
ATOM 733 C CA . THR A 1 96 ? -19.429 -0.704 16.136 1.00 95.81 96 THR A CA 1
ATOM 734 C C . THR A 1 96 ? -19.475 -0.265 17.597 1.00 95.81 96 THR A C 1
ATOM 736 O O . THR A 1 96 ? -19.790 0.889 17.858 1.00 95.81 96 THR A O 1
ATOM 739 N N . ASP A 1 97 ? -19.083 -1.139 18.528 1.00 96.88 97 ASP A N 1
ATOM 740 C CA . ASP A 1 97 ? -18.984 -0.838 19.962 1.00 96.88 97 ASP A CA 1
ATOM 741 C C . ASP A 1 97 ? -17.988 0.296 20.238 1.00 96.88 97 ASP A C 1
ATOM 743 O O . ASP A 1 97 ? -18.296 1.230 20.969 1.00 96.88 97 ASP A O 1
ATOM 747 N N . MET A 1 98 ? -16.826 0.288 19.577 1.00 95.69 98 MET A N 1
ATOM 748 C CA . MET A 1 98 ? -15.850 1.378 19.671 1.00 95.69 98 MET A CA 1
ATOM 749 C C . MET A 1 98 ? -16.448 2.740 19.266 1.00 95.69 98 MET A C 1
ATOM 751 O O . MET A 1 98 ? -16.057 3.769 19.815 1.00 95.69 98 MET A O 1
ATOM 755 N N . ARG A 1 99 ? -17.369 2.770 18.294 1.00 95.62 99 ARG A N 1
ATOM 756 C CA . ARG A 1 99 ? -18.023 4.001 17.818 1.00 95.62 99 ARG A CA 1
ATOM 757 C C . ARG A 1 99 ? -19.320 4.326 18.576 1.00 95.62 99 ARG A C 1
ATOM 759 O O . ARG A 1 99 ? -19.897 5.381 18.316 1.00 95.62 99 ARG A O 1
ATOM 766 N N . ASP A 1 100 ? -19.776 3.465 19.487 1.00 96.81 100 ASP A N 1
ATOM 767 C CA . ASP A 1 100 ? -20.993 3.676 20.273 1.00 96.81 100 ASP A CA 1
ATOM 768 C C . ASP A 1 100 ? -20.735 4.697 21.403 1.00 96.81 100 ASP A C 1
ATOM 770 O O . ASP A 1 100 ? -19.906 4.451 22.288 1.00 96.81 100 ASP A O 1
ATOM 774 N N . PRO A 1 101 ? -21.422 5.857 21.407 1.00 93.94 101 PRO A N 1
ATOM 775 C CA . PRO A 1 101 ? -21.232 6.875 22.433 1.00 93.94 101 PRO A CA 1
ATOM 776 C C . PRO A 1 101 ? -21.666 6.424 23.832 1.00 93.94 101 PRO A C 1
ATOM 778 O O . PRO A 1 101 ? -21.098 6.929 24.803 1.00 93.94 101 PRO A O 1
ATOM 781 N N . GLU A 1 102 ? -22.599 5.476 23.943 1.00 96.56 102 GLU A N 1
ATOM 782 C CA . GLU A 1 102 ? -23.118 4.964 25.218 1.00 96.56 102 GLU A CA 1
ATOM 783 C C . GLU A 1 102 ? -22.302 3.777 25.742 1.00 96.56 102 GLU A C 1
ATOM 785 O O . GLU A 1 102 ? -22.408 3.402 26.915 1.00 96.56 102 GLU A O 1
ATOM 790 N N . SER A 1 103 ? -21.439 3.199 24.902 1.00 96.88 103 SER A N 1
ATOM 791 C CA . SER A 1 103 ? -20.589 2.096 25.321 1.00 96.88 103 SER A CA 1
ATOM 792 C C . SER A 1 103 ? -19.584 2.535 26.391 1.00 96.88 103 SER A C 1
ATOM 794 O O . SER A 1 103 ? -18.959 3.609 26.361 1.00 96.88 103 SER A O 1
ATOM 796 N N . THR A 1 104 ? -19.438 1.657 27.382 1.00 96.00 104 THR A N 1
ATOM 797 C CA . THR A 1 104 ? -18.520 1.812 28.516 1.00 96.00 104 THR A CA 1
ATOM 798 C C . THR A 1 104 ? -17.232 1.012 28.335 1.00 96.00 104 THR A C 1
ATOM 800 O O . THR A 1 104 ? -16.370 1.033 29.220 1.00 96.00 104 THR A O 1
ATOM 803 N N . THR A 1 105 ? -17.060 0.339 27.190 1.00 96.06 105 THR A N 1
ATOM 804 C CA . THR A 1 105 ? -15.854 -0.438 26.903 1.00 96.06 105 THR A CA 1
ATOM 805 C C . THR A 1 105 ? -14.618 0.453 26.804 1.00 96.06 105 THR A C 1
ATOM 807 O O . THR A 1 105 ? -14.675 1.670 26.592 1.00 96.06 105 THR A O 1
ATOM 810 N N . LEU A 1 106 ? -13.447 -0.166 26.975 1.00 94.19 106 LEU A N 1
ATOM 811 C CA . LEU A 1 106 ? -12.173 0.539 26.881 1.00 94.19 106 LEU A CA 1
ATOM 812 C C . LEU A 1 106 ? -11.991 1.183 25.500 1.00 94.19 106 LEU A C 1
ATOM 814 O O . LEU A 1 106 ? -11.558 2.334 25.428 1.00 94.19 106 LEU A O 1
ATOM 818 N N . ALA A 1 107 ? -12.356 0.463 24.436 1.00 93.81 107 ALA A N 1
ATOM 819 C CA . ALA A 1 107 ? -12.250 0.925 23.057 1.00 93.81 107 ALA A CA 1
ATOM 820 C C . ALA A 1 107 ? -13.133 2.158 22.807 1.00 93.81 107 ALA A C 1
ATOM 822 O O . ALA A 1 107 ? -12.631 3.167 22.311 1.00 93.81 107 ALA A O 1
ATOM 823 N N . ALA A 1 108 ? -14.398 2.124 23.241 1.00 96.00 108 ALA A N 1
ATOM 824 C CA . ALA A 1 108 ? -15.322 3.250 23.111 1.00 96.00 108 ALA A CA 1
ATOM 825 C C . ALA A 1 108 ? -14.829 4.500 23.850 1.00 96.00 108 ALA A C 1
ATOM 827 O O . ALA A 1 108 ? -14.845 5.611 23.317 1.00 96.00 108 ALA A O 1
ATOM 828 N N . ARG A 1 109 ? -14.293 4.325 25.065 1.00 95.06 109 ARG A N 1
ATOM 829 C CA . ARG A 1 109 ? -13.691 5.424 25.835 1.00 95.06 109 ARG A CA 1
ATOM 830 C C . ARG A 1 109 ? -12.463 6.018 25.142 1.00 95.06 109 ARG A C 1
ATOM 832 O O . ARG A 1 109 ? -12.328 7.239 25.119 1.00 95.06 109 ARG A O 1
ATOM 839 N N . HIS A 1 110 ? -11.587 5.183 24.578 1.00 94.69 110 HIS A N 1
ATOM 840 C CA . HIS A 1 110 ? -10.400 5.649 23.849 1.00 94.69 110 HIS A CA 1
ATOM 841 C C . HIS A 1 110 ? -10.774 6.416 22.583 1.00 94.69 110 HIS A C 1
ATOM 843 O O . HIS A 1 110 ? -10.177 7.455 22.301 1.00 94.69 110 HIS A O 1
ATOM 849 N N . PHE A 1 111 ? -11.776 5.923 21.857 1.00 94.62 111 PHE A N 1
ATOM 850 C CA . PHE A 1 111 ? -12.271 6.552 20.642 1.00 94.62 111 PHE A CA 1
ATOM 851 C C . PHE A 1 111 ? -12.955 7.891 20.941 1.00 94.62 111 PHE A C 1
ATOM 853 O O . PHE A 1 111 ? -12.543 8.920 20.410 1.00 94.62 111 PHE A O 1
ATOM 860 N N . ARG A 1 112 ? -13.931 7.911 21.860 1.00 94.25 112 ARG A N 1
ATOM 861 C CA . ARG A 1 112 ? -14.700 9.116 22.222 1.00 94.25 112 ARG A CA 1
ATOM 862 C C . ARG A 1 112 ? -13.830 10.228 22.804 1.00 94.25 112 ARG A C 1
ATOM 864 O O . ARG A 1 112 ? -14.070 11.398 22.522 1.00 94.25 112 ARG A O 1
ATOM 871 N N . ASN A 1 113 ? -12.820 9.877 23.598 1.00 94.31 113 ASN A N 1
ATOM 872 C CA . ASN A 1 113 ? -11.922 10.861 24.206 1.00 94.31 113 ASN A CA 1
ATOM 873 C C . ASN A 1 113 ? -10.754 11.267 23.291 1.00 94.31 113 ASN A C 1
ATOM 875 O O . ASN A 1 113 ? -9.939 12.097 23.690 1.00 94.31 113 ASN A O 1
ATOM 879 N N . GLY A 1 114 ? -10.629 10.668 22.100 1.00 93.19 114 GLY A N 1
ATOM 880 C CA . GLY A 1 114 ? -9.547 10.967 21.162 1.00 93.19 114 GLY A CA 1
ATOM 881 C C . GLY A 1 114 ? -8.149 10.632 21.693 1.00 93.19 114 GLY A C 1
ATOM 882 O O . GLY A 1 114 ? -7.172 11.242 21.265 1.00 93.19 114 GLY A O 1
ATOM 883 N N . TRP A 1 115 ? -8.030 9.684 22.630 1.00 94.12 115 TRP A N 1
ATOM 884 C CA . TRP A 1 115 ? -6.739 9.297 23.218 1.00 94.12 115 TRP A CA 1
ATOM 885 C C . TRP A 1 115 ? -5.813 8.613 22.211 1.00 94.12 115 TRP A C 1
ATOM 887 O O . TRP A 1 115 ? -4.595 8.653 22.368 1.00 94.12 115 TRP A O 1
ATOM 897 N N . ILE A 1 116 ? -6.391 8.021 21.163 1.00 90.94 116 ILE A N 1
ATOM 898 C CA . ILE A 1 116 ? -5.663 7.488 20.015 1.00 90.94 116 ILE A CA 1
ATOM 899 C C . ILE A 1 116 ? -6.152 8.242 18.770 1.00 90.94 116 ILE A C 1
ATOM 901 O O . ILE A 1 116 ? -7.296 8.048 18.352 1.00 90.94 116 ILE A O 1
ATOM 905 N N . PRO A 1 117 ? -5.325 9.122 18.178 1.00 88.06 117 PRO A N 1
ATOM 906 C CA . PRO A 1 117 ? -5.793 10.068 17.164 1.00 88.06 117 PRO A CA 1
ATOM 907 C C . PRO A 1 117 ? -6.068 9.430 15.796 1.00 88.06 117 PRO A C 1
ATOM 909 O O . PRO A 1 117 ? -6.864 9.959 15.027 1.00 88.06 117 PRO A O 1
ATOM 912 N N . LYS A 1 118 ? -5.401 8.319 15.469 1.00 89.50 118 LYS A N 1
ATOM 913 C CA . LYS A 1 118 ? -5.534 7.606 14.191 1.00 89.50 118 LYS A CA 1
ATOM 914 C C . LYS A 1 118 ? -5.202 6.132 14.362 1.00 89.50 118 LYS A C 1
ATOM 916 O O . LYS A 1 118 ? -4.514 5.778 15.317 1.00 89.50 118 LYS A O 1
ATOM 921 N N . ASP A 1 119 ? -5.649 5.313 13.413 1.00 91.25 119 ASP A N 1
ATOM 922 C CA . ASP A 1 119 ? -5.323 3.885 13.345 1.00 91.25 119 ASP A CA 1
ATOM 923 C C . ASP A 1 119 ? -5.641 3.169 14.673 1.00 91.25 119 ASP A C 1
ATOM 925 O O . ASP A 1 119 ? -4.821 2.431 15.210 1.00 91.25 119 ASP A O 1
ATOM 929 N N . GLN A 1 120 ? -6.819 3.447 15.250 1.00 92.94 120 GLN A N 1
ATOM 930 C CA . GLN A 1 120 ? -7.129 3.179 16.661 1.00 92.94 120 GLN A CA 1
ATOM 931 C C . GLN A 1 120 ? -6.987 1.706 17.047 1.00 92.94 120 GLN A C 1
ATOM 933 O O . GLN A 1 120 ? -6.444 1.397 18.107 1.00 92.94 120 GLN A O 1
ATOM 938 N N . CYS A 1 121 ? -7.438 0.798 16.177 1.00 90.25 121 CYS A N 1
ATOM 939 C CA . CYS A 1 121 ? -7.250 -0.634 16.378 1.00 90.25 121 CYS A CA 1
ATOM 940 C C . CYS A 1 121 ? -5.763 -0.992 16.317 1.00 90.25 121 CYS A C 1
ATOM 942 O O . CYS A 1 121 ? -5.259 -1.655 17.216 1.00 90.25 121 CYS A O 1
ATOM 944 N N . TYR A 1 122 ? -5.057 -0.525 15.285 1.00 90.25 122 TYR A N 1
ATOM 945 C CA . TYR A 1 122 ? -3.654 -0.856 15.073 1.00 90.25 122 TYR A CA 1
ATOM 946 C C . TYR A 1 122 ? -2.770 -0.355 16.212 1.00 90.25 122 TYR A C 1
ATOM 948 O O . TYR A 1 122 ? -2.110 -1.162 16.839 1.00 90.25 122 TYR A O 1
ATOM 956 N N . GLN A 1 123 ? -2.836 0.927 16.569 1.00 89.56 123 GLN A N 1
ATOM 957 C CA . GLN A 1 123 ? -2.000 1.515 17.625 1.00 89.56 123 GLN A CA 1
ATOM 958 C C . GLN A 1 123 ? -2.182 0.846 18.995 1.00 89.56 123 GLN A C 1
ATOM 960 O O . GLN A 1 123 ? -1.265 0.866 19.808 1.00 89.56 123 GLN A O 1
ATOM 965 N N . CYS A 1 124 ? -3.359 0.270 19.264 1.00 88.75 124 CYS A N 1
ATOM 966 C CA . CYS A 1 124 ? -3.615 -0.470 20.498 1.00 88.75 124 CYS A CA 1
ATOM 967 C C . CYS A 1 124 ? -3.234 -1.960 20.401 1.00 88.75 124 CYS A C 1
ATOM 969 O O . CYS A 1 124 ? -2.945 -2.577 21.424 1.00 88.75 124 CYS A O 1
ATOM 971 N N . HIS A 1 125 ? -3.269 -2.550 19.201 1.00 88.19 125 HIS A N 1
ATOM 972 C CA . HIS A 1 125 ? -3.026 -3.979 18.962 1.00 88.19 125 HIS A CA 1
ATOM 973 C C . HIS A 1 125 ? -1.674 -4.289 18.296 1.00 88.19 125 HIS A C 1
ATOM 975 O O . HIS A 1 125 ? -1.382 -5.453 18.025 1.00 88.19 125 HIS A O 1
ATOM 981 N N . SER A 1 126 ? -0.849 -3.277 18.038 1.00 88.19 126 SER A N 1
ATOM 982 C CA . SER A 1 126 ? 0.535 -3.409 17.592 1.00 88.19 126 SER A CA 1
ATOM 983 C C . SER A 1 126 ? 1.485 -2.940 18.683 1.00 88.19 126 SER A C 1
ATOM 985 O O . SER A 1 126 ? 1.267 -1.888 19.283 1.00 88.19 126 SER A O 1
ATOM 987 N N . ASP A 1 127 ? 2.578 -3.669 18.879 1.00 82.56 127 ASP A N 1
ATOM 988 C CA . ASP A 1 127 ? 3.683 -3.185 19.702 1.00 82.56 127 ASP A CA 1
ATOM 989 C C . ASP A 1 127 ? 4.478 -2.085 18.982 1.00 82.56 127 ASP A C 1
ATOM 991 O O . ASP A 1 127 ? 4.399 -1.908 17.765 1.00 82.56 127 ASP A O 1
ATOM 995 N N . TYR A 1 128 ? 5.290 -1.353 19.743 1.00 74.25 128 TYR A N 1
ATOM 996 C CA . TYR A 1 128 ? 6.124 -0.284 19.202 1.00 74.25 128 TYR A CA 1
ATOM 997 C C . TYR A 1 128 ? 7.231 -0.799 18.267 1.00 74.25 128 TYR A C 1
ATOM 999 O O . TYR A 1 128 ? 7.946 -1.759 18.562 1.00 74.25 128 TYR A O 1
ATOM 1007 N N . GLY A 1 129 ? 7.456 -0.052 17.184 1.00 76.69 129 GLY A N 1
ATOM 1008 C CA . GLY A 1 129 ? 8.577 -0.244 16.266 1.00 76.69 129 GLY A CA 1
ATOM 1009 C C . GLY A 1 129 ? 8.362 -1.353 15.234 1.00 76.69 129 GLY A C 1
ATOM 1010 O O . GLY A 1 129 ? 7.360 -2.060 15.230 1.00 76.69 129 GLY A O 1
ATOM 1011 N N . LEU A 1 130 ? 9.355 -1.530 14.357 1.00 74.38 130 LEU A N 1
ATOM 1012 C CA . LEU A 1 130 ? 9.242 -2.409 13.186 1.00 74.38 130 LEU A CA 1
ATOM 1013 C C . LEU A 1 130 ? 8.934 -3.872 13.549 1.00 74.38 130 LEU A C 1
ATOM 1015 O O . LEU A 1 130 ? 8.203 -4.550 12.833 1.00 74.38 130 LEU A O 1
ATOM 1019 N N . ALA A 1 131 ? 9.493 -4.373 14.654 1.00 73.00 131 ALA A N 1
ATOM 1020 C CA . ALA A 1 131 ? 9.234 -5.737 15.108 1.00 73.00 131 ALA A CA 1
ATOM 1021 C C . ALA A 1 131 ? 7.773 -5.921 15.553 1.00 73.00 131 ALA A C 1
ATOM 1023 O O . ALA A 1 131 ? 7.156 -6.928 15.204 1.00 73.00 131 ALA A O 1
ATOM 1024 N N . GLY A 1 132 ? 7.215 -4.930 16.257 1.00 76.50 132 GLY A N 1
ATOM 1025 C CA . GLY A 1 132 ? 5.805 -4.906 16.640 1.00 76.50 132 GLY A CA 1
ATOM 1026 C C . GLY A 1 132 ? 4.879 -4.816 15.431 1.00 76.50 132 GLY A C 1
ATOM 1027 O O . GLY A 1 132 ? 3.922 -5.583 15.330 1.00 76.50 132 GLY A O 1
ATOM 1028 N N . ASP A 1 133 ? 5.233 -3.982 14.450 1.00 80.31 133 ASP A N 1
ATOM 1029 C CA . ASP A 1 133 ? 4.493 -3.864 13.191 1.00 80.31 133 ASP A CA 1
ATOM 1030 C C . ASP A 1 133 ? 4.437 -5.195 12.424 1.00 80.31 133 ASP A C 1
ATOM 1032 O O . ASP A 1 133 ? 3.393 -5.581 11.891 1.00 80.31 133 ASP A O 1
ATOM 1036 N N . ILE A 1 134 ? 5.560 -5.920 12.362 1.00 84.12 134 ILE A N 1
ATOM 1037 C CA . ILE A 1 134 ? 5.630 -7.231 11.703 1.00 84.12 134 ILE A CA 1
ATOM 1038 C C . ILE A 1 134 ? 4.805 -8.266 12.476 1.00 84.12 134 ILE A C 1
ATOM 1040 O O . ILE A 1 134 ? 4.033 -9.001 11.857 1.00 84.12 134 ILE A O 1
ATOM 1044 N N . ALA A 1 135 ? 4.928 -8.317 13.805 1.00 84.38 135 ALA A N 1
ATOM 1045 C CA . ALA A 1 135 ? 4.175 -9.252 14.640 1.00 84.38 135 ALA A CA 1
ATOM 1046 C C . ALA A 1 135 ? 2.658 -9.049 14.494 1.00 84.38 135 ALA A C 1
ATOM 1048 O O . ALA A 1 135 ? 1.931 -10.007 14.227 1.00 84.38 135 ALA A O 1
ATOM 1049 N N . ALA A 1 136 ? 2.195 -7.797 14.550 1.00 82.69 136 ALA A N 1
ATOM 1050 C CA . ALA A 1 136 ? 0.791 -7.445 14.353 1.00 82.69 136 ALA A CA 1
ATOM 1051 C C . ALA A 1 136 ? 0.271 -7.894 12.976 1.00 82.69 136 ALA A C 1
ATOM 1053 O O . ALA A 1 136 ? -0.844 -8.403 12.845 1.00 82.69 136 ALA A O 1
ATOM 1054 N N . LYS A 1 137 ? 1.093 -7.772 11.929 1.00 84.25 137 LYS A N 1
ATOM 1055 C CA . LYS A 1 137 ? 0.727 -8.215 10.573 1.00 84.25 137 LYS A CA 1
ATOM 1056 C C . LYS A 1 137 ? 0.659 -9.729 10.452 1.00 84.25 137 LYS A C 1
ATOM 1058 O O . LYS A 1 137 ? -0.241 -10.237 9.786 1.00 84.25 137 LYS A O 1
ATOM 1063 N N . MET A 1 138 ? 1.565 -10.452 11.105 1.00 87.69 138 MET A N 1
ATOM 1064 C CA . MET A 1 138 ? 1.508 -11.915 11.160 1.00 87.69 138 MET A CA 1
ATOM 1065 C C . MET A 1 138 ? 0.253 -12.404 11.891 1.00 87.69 138 MET A C 1
ATOM 1067 O O . MET A 1 138 ? -0.378 -13.357 11.432 1.00 87.69 138 MET A O 1
ATOM 1071 N N . GLU A 1 139 ? -0.173 -11.717 12.953 1.00 86.69 139 GLU A N 1
ATOM 1072 C CA . GLU A 1 139 ? -1.454 -12.004 13.611 1.00 86.69 139 GLU A CA 1
ATOM 1073 C C . GLU A 1 139 ? -2.645 -11.704 12.683 1.00 86.69 139 GLU A C 1
ATOM 1075 O O . GLU A 1 139 ? -3.564 -12.514 12.562 1.00 86.69 139 GLU A O 1
ATOM 1080 N N . GLY A 1 140 ? -2.593 -10.611 11.913 1.00 82.88 140 GLY A N 1
ATOM 10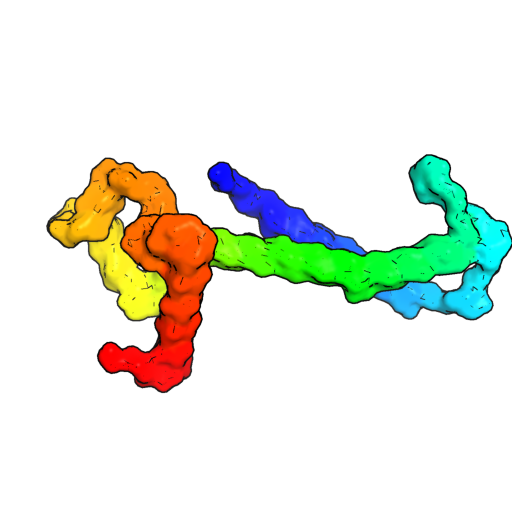81 C CA . GLY A 1 140 ? -3.569 -10.334 10.853 1.00 82.88 140 GLY A CA 1
ATOM 1082 C C . GLY A 1 140 ? -3.673 -11.459 9.810 1.00 82.88 140 GLY A C 1
ATOM 1083 O O . GLY A 1 140 ? -4.777 -11.857 9.430 1.00 82.88 140 GLY A O 1
ATOM 1084 N N . TYR A 1 141 ? -2.546 -12.037 9.383 1.00 88.06 141 TYR A N 1
ATOM 1085 C CA . TYR A 1 141 ? -2.543 -13.201 8.486 1.00 88.06 141 TYR A CA 1
ATOM 1086 C C . TYR A 1 141 ? -3.118 -14.455 9.139 1.00 88.06 141 TYR A C 1
ATOM 1088 O O . TYR A 1 141 ? -3.837 -15.209 8.483 1.00 88.06 141 TYR A O 1
ATOM 1096 N N . ARG A 1 142 ? -2.848 -14.678 10.427 1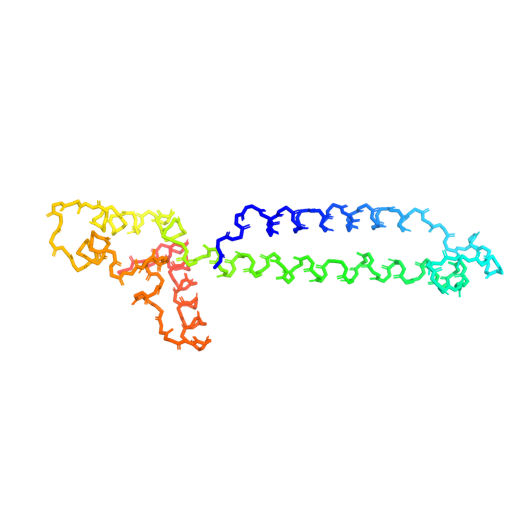.00 88.75 142 ARG A N 1
ATOM 1097 C CA . ARG A 1 142 ? -3.461 -15.773 11.187 1.00 88.75 142 ARG A CA 1
ATOM 1098 C C . ARG A 1 142 ? -4.978 -15.618 11.247 1.00 88.75 142 ARG A C 1
ATOM 1100 O O . ARG A 1 142 ? -5.690 -16.598 11.034 1.00 88.75 142 ARG A O 1
ATOM 1107 N N . HIS A 1 143 ? -5.473 -14.406 11.486 1.00 86.12 143 HIS A N 1
ATOM 1108 C CA . HIS A 1 143 ? -6.898 -14.095 11.423 1.00 86.12 143 HIS A CA 1
ATOM 1109 C C . HIS A 1 143 ? -7.485 -14.393 10.042 1.00 86.12 143 HIS A C 1
ATOM 1111 O O . HIS A 1 143 ? -8.484 -15.101 9.939 1.00 86.12 143 HIS A O 1
ATOM 1117 N N . LEU A 1 144 ? -6.823 -13.952 8.969 1.00 86.56 144 LEU A N 1
ATOM 1118 C CA . LEU A 1 144 ? -7.240 -14.272 7.604 1.00 86.56 144 LEU A CA 1
ATOM 1119 C C . LEU A 1 144 ? -7.287 -15.787 7.358 1.00 86.56 144 LEU A C 1
ATOM 1121 O O . LEU A 1 144 ? -8.276 -16.281 6.829 1.00 86.56 144 LEU A O 1
ATOM 1125 N N . ALA A 1 145 ? -6.251 -16.527 7.753 1.00 89.62 145 ALA A N 1
ATOM 1126 C CA . ALA A 1 145 ? -6.189 -17.974 7.568 1.00 89.62 145 ALA A CA 1
ATOM 1127 C C . ALA A 1 145 ? -7.306 -18.696 8.335 1.00 89.62 145 ALA A C 1
ATOM 1129 O O . ALA A 1 145 ? -7.969 -19.572 7.784 1.00 89.62 145 ALA A O 1
ATOM 1130 N N . ARG A 1 146 ? -7.567 -18.307 9.587 1.00 88.19 146 ARG A N 1
ATOM 1131 C CA . ARG A 1 146 ? -8.669 -18.871 10.382 1.00 88.19 146 ARG A CA 1
ATOM 1132 C C . ARG A 1 146 ? -10.031 -18.543 9.794 1.00 88.19 146 ARG A C 1
ATOM 1134 O O . ARG A 1 146 ? -10.920 -19.388 9.790 1.00 88.19 146 ARG A O 1
ATOM 1141 N N . TYR A 1 147 ? -10.172 -17.337 9.251 1.00 84.31 147 TYR A N 1
ATOM 1142 C CA . TYR A 1 147 ? -11.391 -16.888 8.595 1.00 84.31 147 TYR A CA 1
ATOM 1143 C C . TYR A 1 147 ? -11.687 -17.737 7.362 1.00 84.31 147 TYR A C 1
ATOM 1145 O O . TYR A 1 147 ? -12.770 -18.296 7.227 1.00 84.31 147 TYR A O 1
ATOM 1153 N N . THR A 1 148 ? -10.706 -17.853 6.465 1.00 88.38 148 THR A N 1
ATOM 1154 C CA . THR A 1 148 ? -10.864 -18.552 5.185 1.00 88.38 148 THR A CA 1
ATOM 1155 C C . THR A 1 148 ? -11.031 -20.054 5.362 1.00 88.38 148 THR A C 1
ATOM 1157 O O . THR A 1 148 ? -11.734 -20.681 4.575 1.00 88.38 148 THR A O 1
ATOM 1160 N N . THR A 1 149 ? -10.437 -20.627 6.409 1.00 92.19 149 THR A N 1
ATOM 1161 C CA . THR A 1 149 ? -10.574 -22.052 6.744 1.00 92.19 149 THR A CA 1
ATOM 1162 C C . THR A 1 149 ? -11.748 -22.355 7.675 1.00 92.19 149 THR A C 1
ATOM 1164 O O . THR A 1 149 ? -11.989 -23.522 7.961 1.00 92.19 149 THR A O 1
ATOM 1167 N N . SER A 1 150 ? -12.503 -21.345 8.126 1.00 85.56 150 SER A N 1
ATOM 1168 C CA . SER A 1 150 ? -13.592 -21.496 9.108 1.00 85.56 150 SER A CA 1
ATOM 1169 C C . SER A 1 150 ? -13.156 -22.172 10.420 1.00 85.56 150 SER A C 1
ATOM 1171 O O . SER A 1 150 ? -13.908 -22.941 11.007 1.00 85.56 150 SER A O 1
ATOM 1173 N N . THR A 1 151 ? -11.938 -21.882 10.885 1.00 87.38 151 THR A N 1
ATOM 1174 C CA . THR A 1 151 ? -11.331 -22.439 12.115 1.00 87.38 151 THR A CA 1
ATOM 1175 C C . THR A 1 151 ? -11.230 -21.405 13.242 1.00 87.38 151 THR A C 1
ATOM 1177 O O . THR A 1 151 ? -10.336 -21.461 14.088 1.00 87.38 151 THR A O 1
ATOM 1180 N N . TYR A 1 152 ? -12.116 -20.407 13.236 1.00 76.75 152 TYR A N 1
ATOM 1181 C CA . TYR A 1 152 ? -12.299 -19.532 14.392 1.00 76.75 152 TYR A CA 1
ATOM 1182 C C . TYR A 1 152 ? -13.056 -20.298 15.478 1.00 76.75 152 TYR A C 1
ATOM 1184 O O . TYR A 1 152 ? -14.281 -20.388 15.431 1.00 76.75 152 TYR A O 1
ATOM 1192 N N . GLU A 1 153 ? -12.294 -20.869 16.407 1.00 62.78 153 GLU A N 1
ATOM 1193 C CA . GLU A 1 153 ? -12.766 -21.387 17.697 1.00 62.78 153 GLU A CA 1
ATOM 1194 C C . GLU A 1 153 ? -12.744 -20.293 18.768 1.00 62.78 153 GLU A C 1
ATOM 1196 O O . GLU A 1 153 ? -11.782 -19.480 18.763 1.00 62.78 153 GLU A O 1
#

=== Feature glossary ===
A reading guide for the features in this record.

Start from the sequence.

  · This is the polypeptide sequence — one letter per residue, N-terminus first. Length ranges from a few dozen residues for small domains to over a thousand for large multi-domain proteins.

Fold it, and you get atomic coordinates and the backbone conformation that goes with them.

  · Structure coordinates are given as an mmCIF _atom_site loop: one row per atom with element, residue name, chain id, sequence number, and x/y/z position in Å. Only the four main-chain atoms per residue are included here; side chains are omitted to keep the record compact.

  · Backbone dihedral angles. Every residue except chain termini has a φ (preceding-C → N → Cα → C) and a ψ (N → Cα → C → next-N). They are reported in degrees following the IUPAC sign convention. Secondary structure is essentially a statement about which (φ, ψ) basin each residue occupies.

  · The SS8 string is DSSP's per-residue secondary-structure call. α-helix (H) means an i→i+4 H-bond ladder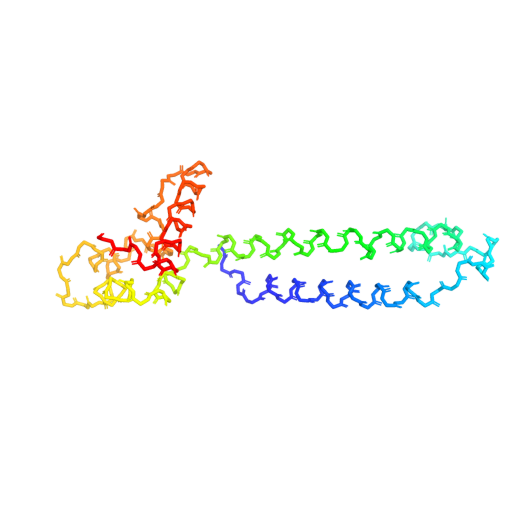; β-strand (E) means the residue participates in a β-sheet; 3₁₀ (G) and π (I) are tighter and wider helices; T/S are turns/bends; '-' is loop.

  · SS3 is a coarse helix/strand/coil call (letters a/b/c) made by the P-SEA algorithm from inter-Cα distances and dihedrals. It is less detailed than DSSP but needs only Cα positions.

Summarize the fold with a handful of shape descriptors and a per-residue structural alphabet.

  · Radius of gyration (Rg) is the root-mean-square distance of Cα atoms from their centroid — a single number for overall size and compactness. A globular domain of N residues has Rg ≈ 2.2·N^0.38 Å; an extended or disordered chain has a much larger Rg. The Cα contact count is the number of residue pairs whose Cα atoms are within 8 Å and are more than four positions apart in sequence — a standard proxy for tertiary packing density. The bounding box is the smallest axis-aligned box enclosing all Cα atoms.

  · The Foldseek 3Di string encodes local tertiary geometry as a 20-letter alphabet — one character per residue — derived from the relative positions of nearby Cα atoms. Unlike the amino-acid sequence, 3Di is a direct function of the 3D structure, so two proteins with the same fold have similar 3Di strings even at low sequence identity.

  · Solvent-accessible surface area (SASA) is the area in Å² traced out by the centre of a 1.4 Å probe sphere (a water molecule) rolled over the protein's van der Waals surface (Shrake–Rupley / Lee–Richards construction). Buried residues have near-zero SASA; fully exposed residues can exceed 200 Å². The total SASA scales roughly with the number of surface residues.

Ask how reliable the model is.

  · pLDDT (predicted Local Distance Difference Test) is AlphaFold's per-residue confidence score, ranging from 0 to 100. Values above 90 indicate high confidence (typically well-packed cores); 70–90 is confident; 50–70 low confidence; below 50 usually means the region is disordered or the prediction is unreliable there. AlphaFold stores pLDDT in the mmCIF B-factor column.

  · B-factor (Debye–Waller factor) reflects atomic displacement in the crystal lattice. It is an experimental observable (units Å²), not a prediction; low values mean the atom is pinned down, high values mean it moves or is heterogeneous across the crystal.

  · Predicted Aligned Error (PAE) is an AlphaFold confidence matrix: entry (i, j) is the expected error in the position of residue j, in ångströms, when the prediction is superimposed on the true structure at residue i. Low PAE within a block of residues means that block is internally rigid and well-predicted; high PAE between two blocks means their relative placement is uncertain even if each block individually is confident.

Place it in context: what it resembles, what it is annotated as, and how it looks.

  · Nearest PDB neighbors are the top structural matches found by Foldseek when searching this structure against the entire Protein Data Bank. Each hit reports a TM-score (0 to 1; >0.5 almost always implies the same fold) and an E-value. These are *structural* homologs — they may share no detectable sequence similarity.

  · Functional annotations link the protein to curated databases. InterPro entries identify conserved domains and families by matching the sequence against member-database signatures (Pfam, PROSITE, CDD, …). Gene Ontology (GO) terms describe molecular function, biological process, and cellular component in a controlled vocabulary. CATH places the structure in a hierarchical fold classification (Class/Architec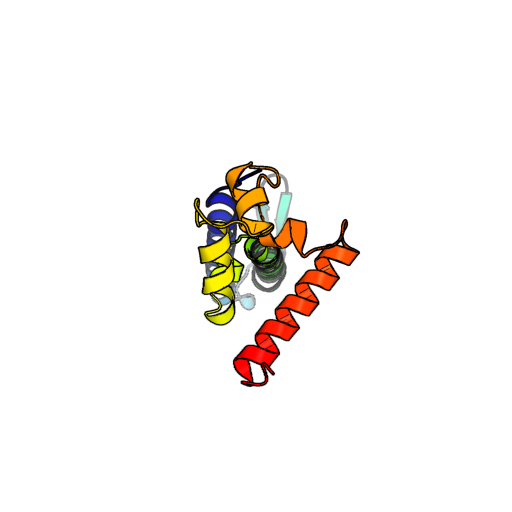ture/Topology/Homologous-superfamily). The organism is the source species.

  · Three diagnostic plots accompany the record. The Cα contact map visualizes the tertiary structure as a 2D adjacency matrix (8 Å cutoff, sequence-local contacts suppressed). The Ramachandran plot shows the distribution of backbone (φ, ψ) torsions, with points in the α and β basins reflecting secondary structure content. The PAE plot shows AlphaFold's inter-residue confidence as a color matrix.

  · Six rendered views show the 3D structure from the faces of a cube — i.e. along ±x, ±y, ±z. Rendering representation is drawn randomly per protein from cartoon (secondary-structure ribbons), sticks (backbone bonds), or molecular surface; coloring is either N→C rainbow (blue at the N-terminus through red at the C-terminus) or one color per chain.